Protein AF-A0A4S0Q5K0-F1 (afdb_monomer_lite)

Foldseek 3Di:
DFDKDWDQADDPDDDPPVDPCVRIDIATCCAQQAPRHNPRGCVVVPPPDGDRDDPVRVQVV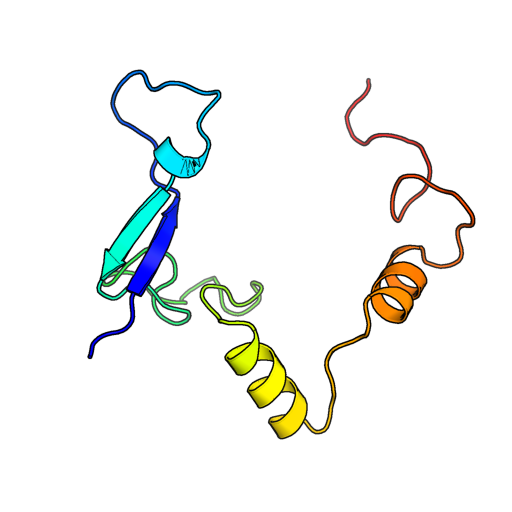QVVVVHGDDDPVRVVVVLCVPPPPAPGSVGPDDPPPD

Sequence (98 aa):
LAPASALFVRPSRSIDRGNHYNWWAYVRGANWRHPRGPASGLKGFENHPVVHIAYEDAEAYASWAGKELPTEAEWEFAARGGLEGAEFAWGDDQIGSA

Radius of gyration: 18.12 Å; chains: 1; bounding box: 32×35×44 Å

Secondary structure (DSSP, 8-state):
---EEEEE---SS---SS-GGGGEEEEET-BTTBBTBTT---TT-TTSPP-S--HHHHHHHHHHTT--PPPHHHHHHHHHTT-SS-SBTTBS--TT--

Structure (mmCIF, N/CA/C/O backbone):
data_AF-A0A4S0Q5K0-F1
#
_entry.id   AF-A0A4S0Q5K0-F1
#
loop_
_atom_site.group_PDB
_atom_site.id
_atom_site.type_symbol
_atom_site.label_atom_id
_atom_site.label_alt_id
_atom_site.label_comp_id
_atom_site.label_asym_id
_atom_site.label_entity_id
_atom_site.label_seq_id
_atom_site.pdbx_PDB_ins_code
_atom_site.Cartn_x
_atom_site.Cartn_y
_atom_site.Cartn_z
_atom_site.occupancy
_atom_site.B_iso_or_equiv
_atom_site.auth_seq_id
_atom_site.auth_comp_id
_atom_site.auth_asym_id
_atom_site.auth_atom_id
_atom_site.pdbx_PDB_model_num
ATOM 1 N N . LEU A 1 1 ? -4.244 -11.396 -22.914 1.00 70.31 1 LEU A N 1
ATOM 2 C CA . LEU A 1 1 ? -3.656 -10.217 -22.227 1.00 70.31 1 LEU A CA 1
ATOM 3 C C . LEU A 1 1 ? -2.470 -10.692 -21.387 1.00 70.31 1 LEU A C 1
ATOM 5 O O . LEU A 1 1 ? -2.472 -11.856 -21.016 1.00 70.31 1 LEU A O 1
ATOM 9 N N . ALA A 1 2 ? -1.454 -9.860 -21.140 1.00 81.38 2 ALA A N 1
ATOM 10 C CA . ALA A 1 2 ? -0.375 -10.194 -20.198 1.00 81.38 2 ALA A CA 1
ATOM 11 C C . ALA A 1 2 ? -0.392 -9.184 -19.046 1.00 81.38 2 ALA A C 1
ATOM 13 O O . ALA A 1 2 ? -0.691 -8.018 -19.316 1.00 81.38 2 ALA A O 1
ATOM 14 N N . PRO A 1 3 ? -0.076 -9.604 -17.810 1.00 89.00 3 PRO A N 1
ATOM 15 C CA . PRO A 1 3 ? -0.079 -8.710 -16.659 1.00 89.00 3 PRO A CA 1
ATOM 16 C C . PRO A 1 3 ? 0.980 -7.617 -16.820 1.00 89.00 3 PRO A C 1
ATOM 18 O O . PRO A 1 3 ? 1.986 -7.826 -17.501 1.00 89.00 3 PRO A O 1
ATOM 21 N N . ALA A 1 4 ? 0.756 -6.457 -16.216 1.00 94.12 4 ALA A N 1
ATOM 22 C CA . ALA A 1 4 ? 1.672 -5.325 -16.248 1.00 94.12 4 ALA A CA 1
ATOM 23 C C . ALA A 1 4 ? 1.409 -4.407 -15.050 1.00 94.12 4 ALA A C 1
ATOM 25 O O . ALA A 1 4 ? 0.271 -4.288 -14.602 1.00 94.12 4 ALA A O 1
ATOM 26 N N . SER A 1 5 ? 2.451 -3.738 -14.561 1.00 96.12 5 SER A N 1
ATOM 27 C CA . SER A 1 5 ? 2.354 -2.786 -13.452 1.00 96.12 5 SER A CA 1
ATOM 28 C C . SER A 1 5 ? 3.385 -1.672 -13.604 1.00 96.12 5 SER A C 1
ATOM 30 O O . SER A 1 5 ? 4.378 -1.817 -14.321 1.00 96.12 5 SER A O 1
ATOM 32 N N . ALA A 1 6 ? 3.167 -0.565 -12.896 1.00 95.12 6 ALA A N 1
ATOM 33 C CA . ALA A 1 6 ? 4.179 0.458 -12.693 1.00 95.12 6 ALA A CA 1
ATOM 34 C C . ALA A 1 6 ? 5.317 -0.076 -11.800 1.00 95.12 6 ALA A C 1
ATOM 36 O O . ALA A 1 6 ? 5.058 -0.681 -10.757 1.00 95.12 6 ALA A O 1
ATOM 37 N N . LEU A 1 7 ? 6.564 0.156 -12.213 1.00 94.56 7 LEU A N 1
ATOM 38 C CA . LEU A 1 7 ? 7.775 -0.089 -11.427 1.00 94.56 7 LEU A CA 1
ATOM 39 C C . LEU A 1 7 ? 8.500 1.223 -11.159 1.00 94.56 7 LEU A C 1
ATOM 41 O O . LEU A 1 7 ? 8.593 2.064 -12.055 1.00 94.56 7 LEU A O 1
ATOM 45 N N . PHE A 1 8 ? 9.053 1.364 -9.955 1.00 91.50 8 PHE A N 1
ATOM 46 C CA . PHE A 1 8 ? 9.929 2.481 -9.636 1.00 91.50 8 PHE A CA 1
ATOM 47 C C . PHE A 1 8 ? 11.246 2.321 -10.401 1.00 91.50 8 PHE A C 1
ATOM 49 O O . PHE A 1 8 ? 11.976 1.344 -10.214 1.00 91.50 8 PHE A O 1
ATOM 56 N N . VAL A 1 9 ? 11.558 3.283 -11.262 1.00 89.19 9 VAL A N 1
ATOM 57 C CA . VAL A 1 9 ? 12.775 3.308 -12.070 1.00 89.19 9 VAL A CA 1
ATOM 58 C C . VAL A 1 9 ? 13.494 4.612 -11.788 1.00 89.19 9 VAL A C 1
ATOM 60 O O . VAL A 1 9 ? 12.964 5.692 -12.039 1.00 89.19 9 VAL A O 1
ATOM 63 N N . ARG A 1 10 ? 14.733 4.519 -11.292 1.00 87.00 10 ARG A N 1
ATOM 64 C CA . ARG A 1 10 ? 15.589 5.696 -11.140 1.00 87.00 10 ARG A CA 1
ATOM 65 C C . ARG A 1 10 ? 15.889 6.272 -12.534 1.00 87.00 10 ARG A C 1
ATOM 67 O O . ARG A 1 10 ? 16.512 5.576 -13.338 1.00 87.00 10 ARG A O 1
ATOM 74 N N . PRO A 1 11 ? 15.520 7.529 -12.816 1.00 83.81 11 PRO A N 1
ATOM 75 C CA . PRO A 1 11 ? 15.860 8.173 -14.077 1.00 83.81 11 PRO A CA 1
ATOM 76 C C . PRO A 1 11 ? 17.375 8.351 -14.206 1.00 83.81 11 PRO A C 1
ATOM 78 O O . PRO A 1 11 ? 18.051 8.728 -13.251 1.00 83.81 11 PRO A O 1
ATOM 81 N N . SER A 1 12 ? 17.914 8.116 -15.402 1.00 83.75 12 SER A N 1
ATOM 82 C CA . SER A 1 12 ? 19.336 8.329 -15.721 1.00 83.75 12 SER A CA 1
ATOM 83 C C . SER A 1 12 ? 19.681 9.788 -16.041 1.00 83.75 12 SER A C 1
ATOM 85 O O . SER A 1 12 ? 20.849 10.129 -16.209 1.00 83.75 12 SER A O 1
ATOM 87 N N . ARG A 1 13 ? 18.667 10.653 -16.133 1.00 85.69 13 ARG A N 1
ATOM 88 C CA . ARG A 1 13 ? 18.782 12.079 -16.449 1.00 85.69 13 ARG A CA 1
ATOM 89 C C . ARG A 1 13 ? 18.073 12.921 -15.396 1.00 85.69 13 ARG A C 1
ATOM 91 O O . ARG A 1 13 ? 17.218 12.413 -14.674 1.00 85.69 13 ARG A O 1
ATOM 98 N N . SER A 1 14 ? 18.371 14.219 -15.376 1.00 87.19 14 SER A N 1
ATOM 99 C CA . SER A 1 14 ? 17.571 15.172 -14.605 1.00 87.19 14 SER A CA 1
ATOM 100 C C . SER A 1 14 ? 16.116 15.142 -15.087 1.00 87.19 14 SER A C 1
ATOM 102 O O . SER A 1 14 ? 15.836 15.141 -16.294 1.00 87.19 14 SER A O 1
ATOM 104 N N . ILE A 1 15 ? 15.201 15.069 -14.129 1.00 87.12 15 ILE A N 1
ATOM 105 C CA . ILE A 1 15 ? 13.757 15.085 -14.335 1.00 87.12 15 ILE A CA 1
ATOM 106 C C . ILE A 1 15 ? 13.144 16.152 -13.434 1.00 87.12 15 ILE A C 1
ATOM 108 O O . ILE A 1 15 ? 13.716 16.507 -12.401 1.00 87.12 15 ILE A O 1
ATOM 112 N N . ASP A 1 16 ? 11.962 16.631 -13.808 1.00 87.69 16 ASP A N 1
ATOM 113 C CA . ASP A 1 16 ? 11.141 17.412 -12.893 1.00 87.69 16 ASP A CA 1
ATOM 114 C C . ASP A 1 16 ? 10.778 16.551 -11.673 1.00 87.69 16 ASP A C 1
ATOM 116 O O . ASP A 1 16 ? 10.148 15.497 -11.807 1.00 87.69 16 ASP A O 1
ATOM 120 N N . ARG A 1 17 ? 11.214 17.007 -10.493 1.00 85.25 17 ARG A N 1
ATOM 121 C CA . ARG A 1 17 ? 10.980 16.346 -9.205 1.00 85.25 17 ARG A CA 1
ATOM 122 C C . ARG A 1 17 ? 9.570 16.598 -8.665 1.00 85.25 17 ARG A C 1
ATOM 124 O O . ARG A 1 17 ? 9.158 15.856 -7.781 1.00 85.25 17 ARG A O 1
ATOM 131 N N . GLY A 1 18 ? 8.855 17.608 -9.171 1.00 88.44 18 GLY A N 1
ATOM 132 C CA . GLY A 1 18 ? 7.468 17.900 -8.796 1.00 88.44 18 GLY A CA 1
ATOM 133 C C . GLY A 1 18 ? 6.468 16.917 -9.404 1.00 88.44 18 GLY A C 1
ATOM 134 O O . GLY A 1 18 ? 5.425 16.644 -8.814 1.00 88.44 18 GLY A O 1
ATOM 135 N N . ASN A 1 19 ? 6.806 16.316 -10.547 1.00 89.19 19 ASN A N 1
ATOM 136 C CA . ASN A 1 19 ? 5.997 15.277 -11.170 1.00 89.19 19 ASN A CA 1
ATOM 137 C C . ASN A 1 19 ? 6.455 13.870 -10.738 1.00 89.19 19 ASN A C 1
ATOM 139 O O . ASN A 1 19 ? 7.424 13.312 -11.263 1.00 89.19 19 ASN A O 1
ATOM 143 N N . HIS A 1 20 ? 5.715 13.266 -9.804 1.00 84.12 20 HIS A N 1
ATOM 144 C CA . HIS A 1 20 ? 6.019 11.943 -9.251 1.00 84.12 20 HIS A CA 1
ATOM 145 C C . HIS A 1 20 ? 5.911 10.799 -10.275 1.00 84.12 20 HIS A C 1
ATOM 147 O O . HIS A 1 20 ? 6.573 9.776 -10.102 1.00 84.12 20 HIS A O 1
ATOM 153 N N . TYR A 1 21 ? 5.165 10.965 -11.375 1.00 86.50 21 TYR A N 1
ATOM 154 C CA . TYR A 1 21 ? 5.067 9.945 -12.427 1.00 86.50 21 TYR A CA 1
ATOM 155 C C . TYR A 1 21 ? 6.392 9.709 -13.157 1.00 86.50 21 TYR A C 1
ATOM 157 O O . TYR A 1 21 ? 6.615 8.620 -13.677 1.00 86.50 21 TYR A O 1
ATOM 165 N N . ASN A 1 22 ? 7.312 10.680 -13.147 1.00 90.50 22 ASN A N 1
ATOM 166 C CA . ASN A 1 22 ? 8.616 10.544 -13.801 1.00 90.50 22 ASN A CA 1
ATOM 167 C C . ASN A 1 22 ? 9.516 9.463 -13.172 1.00 90.50 22 ASN A C 1
ATOM 169 O O . ASN A 1 22 ? 10.534 9.101 -13.760 1.00 90.50 22 ASN A O 1
ATOM 173 N N . TRP A 1 23 ? 9.157 8.957 -11.989 1.00 91.50 23 TRP A N 1
ATOM 174 C CA . TRP A 1 23 ? 9.862 7.877 -11.297 1.00 91.50 23 TRP A CA 1
ATOM 175 C C . TRP A 1 23 ? 9.284 6.490 -11.587 1.00 91.50 23 TRP A C 1
ATOM 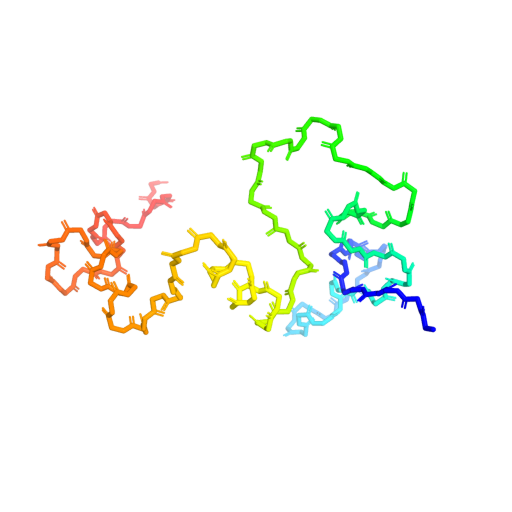177 O O . TRP A 1 23 ? 9.813 5.499 -11.089 1.00 91.50 23 TRP A O 1
ATOM 187 N N . TRP A 1 24 ? 8.205 6.400 -12.369 1.00 93.69 24 TRP A N 1
ATOM 188 C CA . TRP A 1 24 ? 7.471 5.162 -12.602 1.00 93.69 24 TRP A CA 1
ATOM 189 C C . TRP A 1 24 ? 7.414 4.816 -14.088 1.00 93.69 24 TRP A C 1
ATOM 191 O O . TRP A 1 24 ? 7.088 5.648 -14.930 1.00 93.69 24 TRP A O 1
ATOM 201 N N . ALA A 1 25 ? 7.695 3.558 -14.416 1.00 93.12 25 ALA A N 1
ATOM 202 C CA . ALA A 1 25 ? 7.554 3.025 -15.766 1.00 93.12 25 ALA A CA 1
ATOM 203 C C . ALA A 1 25 ? 6.506 1.914 -15.780 1.00 93.12 25 ALA A C 1
ATOM 205 O O . ALA A 1 25 ? 6.553 1.011 -14.945 1.00 93.12 25 ALA A O 1
ATOM 206 N N . TYR A 1 26 ? 5.583 1.949 -16.741 1.00 94.25 26 TYR A N 1
ATOM 207 C CA . TYR A 1 26 ? 4.641 0.853 -16.947 1.00 94.25 26 TYR A CA 1
ATOM 208 C C . TYR A 1 26 ? 5.344 -0.309 -17.654 1.00 94.25 26 TYR A C 1
ATOM 210 O O . TYR A 1 26 ? 5.765 -0.184 -18.805 1.00 94.25 26 TYR A O 1
ATOM 218 N N . VAL A 1 27 ? 5.496 -1.439 -16.962 1.00 95.75 27 VAL A N 1
ATOM 219 C CA . VAL A 1 27 ? 6.289 -2.577 -17.436 1.00 95.75 27 VAL A CA 1
ATOM 220 C C . VAL A 1 27 ? 5.404 -3.802 -17.622 1.00 95.75 27 VAL A C 1
ATOM 222 O O . VAL A 1 27 ? 4.856 -4.367 -16.673 1.00 95.75 27 VAL A O 1
ATOM 225 N N . ARG A 1 28 ? 5.305 -4.259 -18.873 1.00 96.38 28 ARG A N 1
ATOM 226 C CA . ARG A 1 28 ? 4.659 -5.529 -19.218 1.00 96.38 28 ARG A CA 1
ATOM 227 C C . ARG A 1 28 ? 5.400 -6.689 -18.562 1.00 96.38 28 ARG A C 1
ATOM 229 O O . ARG A 1 28 ? 6.613 -6.778 -18.677 1.00 96.38 28 ARG A O 1
ATOM 236 N N . GLY A 1 29 ? 4.657 -7.586 -17.926 1.00 95.62 29 GLY A N 1
ATOM 237 C CA . GLY A 1 29 ? 5.141 -8.759 -17.199 1.00 95.62 29 GLY A CA 1
ATOM 238 C C . GLY A 1 29 ? 5.537 -8.485 -15.745 1.00 95.62 29 GLY A C 1
ATOM 239 O O . GLY A 1 29 ? 5.831 -9.439 -15.032 1.00 95.62 29 GLY A O 1
ATOM 240 N N . ALA A 1 30 ? 5.502 -7.230 -15.280 1.00 96.38 30 ALA A N 1
ATOM 241 C CA . ALA A 1 30 ? 5.570 -6.931 -13.852 1.00 96.38 30 ALA A CA 1
ATOM 242 C C . ALA A 1 30 ? 4.243 -7.311 -13.172 1.00 96.38 30 ALA A C 1
ATOM 244 O O . ALA A 1 30 ? 3.171 -6.955 -13.661 1.00 96.38 30 ALA A O 1
ATOM 245 N N . ASN A 1 31 ? 4.324 -8.071 -12.081 1.00 96.62 31 ASN A N 1
ATOM 246 C CA . ASN A 1 31 ? 3.192 -8.530 -11.267 1.00 96.62 31 ASN A CA 1
ATOM 247 C C . ASN A 1 31 ? 3.701 -9.044 -9.912 1.00 96.62 31 ASN A C 1
ATOM 249 O O . ASN A 1 31 ? 4.906 -9.035 -9.667 1.00 96.62 31 ASN A O 1
ATOM 253 N N . TRP A 1 32 ? 2.805 -9.539 -9.059 1.00 96.62 32 TRP A N 1
ATOM 254 C CA . TRP A 1 32 ? 3.151 -10.006 -7.716 1.00 96.62 32 TRP A CA 1
ATOM 255 C C . TRP A 1 32 ? 4.225 -11.108 -7.673 1.00 96.62 32 TRP A C 1
ATOM 257 O O . TRP A 1 32 ? 5.000 -11.146 -6.727 1.00 96.62 32 TRP A O 1
ATOM 267 N N . ARG A 1 33 ? 4.339 -11.978 -8.693 1.00 96.62 33 ARG A N 1
ATOM 268 C CA . ARG A 1 33 ? 5.408 -13.002 -8.787 1.00 96.62 33 ARG A CA 1
ATOM 269 C C . ARG A 1 33 ? 6.727 -12.447 -9.320 1.00 96.62 33 ARG A C 1
ATOM 271 O O . ARG A 1 33 ? 7.779 -13.046 -9.109 1.00 96.62 33 ARG A O 1
ATOM 278 N N . HIS A 1 34 ? 6.659 -11.317 -10.013 1.00 96.44 34 HIS A N 1
ATOM 279 C CA . HIS A 1 34 ? 7.764 -10.665 -10.704 1.00 96.44 34 HIS A CA 1
ATOM 280 C C . HIS A 1 34 ? 7.827 -9.168 -10.322 1.00 96.44 34 HIS A C 1
ATOM 282 O O . HIS A 1 34 ? 7.700 -8.303 -11.200 1.00 96.44 34 HIS A O 1
ATOM 288 N N . PRO A 1 35 ? 8.013 -8.830 -9.025 1.00 95.38 35 PRO A N 1
ATOM 289 C CA . PRO A 1 35 ? 7.778 -7.479 -8.504 1.00 95.38 35 PRO A CA 1
ATOM 290 C C . PRO A 1 35 ? 8.834 -6.440 -8.899 1.00 95.38 35 PRO A C 1
ATOM 292 O O . PRO A 1 35 ? 8.705 -5.253 -8.625 1.00 95.38 35 PRO A O 1
ATOM 295 N N . ARG A 1 36 ? 9.914 -6.871 -9.553 1.00 94.88 36 ARG A N 1
ATOM 296 C CA . ARG A 1 36 ? 10.940 -5.982 -10.119 1.00 94.88 36 ARG A CA 1
ATOM 297 C C . ARG A 1 36 ? 11.031 -6.112 -11.641 1.00 94.88 36 ARG A C 1
ATOM 299 O O . ARG A 1 36 ? 12.049 -5.772 -12.234 1.00 94.88 36 ARG A O 1
ATOM 306 N N . GLY A 1 37 ? 9.971 -6.619 -12.271 1.00 94.75 37 GLY A N 1
ATOM 307 C CA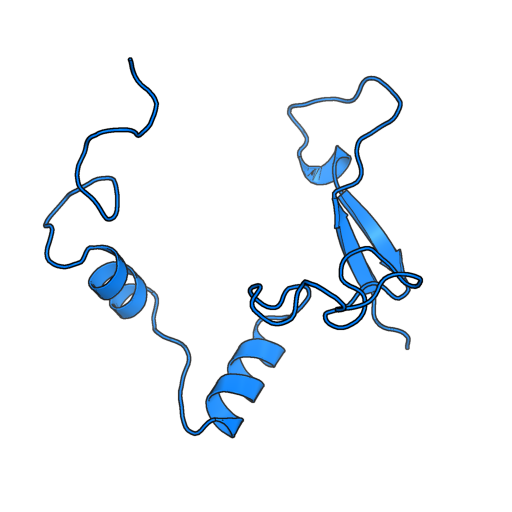 . GLY A 1 37 ? 9.868 -6.815 -13.716 1.00 94.75 37 GLY A CA 1
ATOM 308 C C . GLY A 1 37 ? 10.008 -8.277 -14.151 1.00 94.75 37 GLY A C 1
ATOM 309 O O . GLY A 1 37 ? 10.294 -9.139 -13.322 1.00 94.75 37 GLY A O 1
ATOM 310 N N . PRO A 1 38 ? 9.837 -8.576 -15.450 1.00 94.88 38 PRO A N 1
ATOM 311 C CA . PRO A 1 38 ? 9.570 -9.932 -15.958 1.00 94.88 38 PRO A CA 1
ATOM 312 C C . PRO A 1 38 ? 10.639 -10.981 -15.650 1.00 94.88 38 PRO A C 1
ATOM 314 O O . PRO A 1 38 ? 10.332 -12.161 -15.541 1.00 94.88 38 PRO A O 1
ATOM 317 N N . ALA A 1 39 ? 11.897 -10.554 -15.522 1.00 95.19 39 ALA A N 1
ATOM 318 C CA . ALA A 1 39 ? 13.024 -11.433 -15.213 1.00 95.19 39 ALA A CA 1
ATOM 319 C C . ALA A 1 39 ? 13.271 -11.600 -13.701 1.00 95.19 39 ALA A C 1
ATOM 321 O O . ALA A 1 39 ? 14.174 -12.331 -13.301 1.00 95.19 39 ALA A O 1
ATOM 322 N N . SER A 1 40 ? 12.517 -10.895 -12.854 1.00 95.38 40 SER A N 1
ATOM 323 C CA . SER A 1 40 ? 12.638 -10.995 -11.397 1.00 95.38 40 SER A CA 1
ATOM 324 C C . SER A 1 40 ? 11.864 -12.194 -10.842 1.00 95.38 40 SER A C 1
ATOM 326 O O . SER A 1 40 ? 11.165 -12.885 -11.573 1.00 95.38 40 SER A O 1
ATOM 328 N N . GLY A 1 41 ? 11.987 -12.447 -9.543 1.00 96.06 41 GLY A N 1
ATOM 329 C CA . GLY A 1 41 ? 11.229 -13.473 -8.834 1.00 96.06 41 GLY A CA 1
ATOM 330 C C . GLY A 1 41 ? 11.158 -13.162 -7.342 1.00 96.06 41 GLY A C 1
ATOM 331 O O . GLY A 1 41 ? 11.662 -12.128 -6.898 1.00 96.06 41 GLY A O 1
ATOM 332 N N . LEU A 1 42 ? 10.567 -14.078 -6.576 1.00 96.81 42 LEU A N 1
ATOM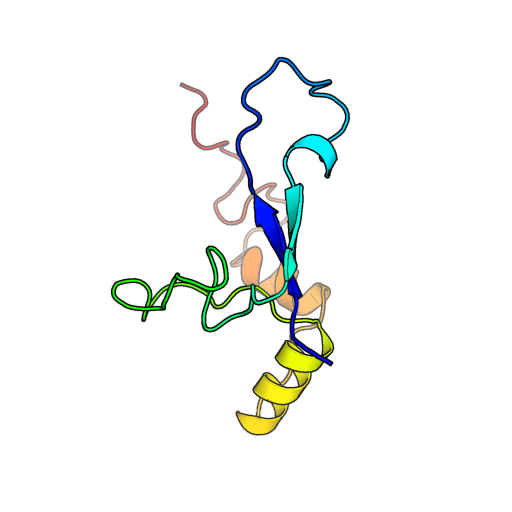 333 C CA . LEU A 1 42 ? 10.294 -13.901 -5.145 1.00 96.81 42 LEU A CA 1
ATOM 334 C C . LEU A 1 42 ? 11.377 -14.433 -4.202 1.00 96.81 42 LEU A C 1
ATOM 336 O O . LEU A 1 42 ? 11.235 -14.290 -2.994 1.00 96.81 42 LEU A O 1
ATOM 340 N N . LYS A 1 43 ? 12.453 -15.039 -4.720 1.00 97.12 43 LYS A N 1
ATOM 341 C CA . LYS A 1 43 ? 13.513 -15.600 -3.871 1.00 97.12 43 LYS A CA 1
ATOM 342 C C . LYS A 1 43 ? 14.115 -14.508 -2.978 1.00 97.12 43 LYS A C 1
ATOM 344 O O . LYS A 1 43 ? 14.660 -13.535 -3.502 1.00 97.12 43 LYS A O 1
ATOM 349 N N . GLY A 1 44 ? 14.045 -14.700 -1.662 1.00 96.25 44 GLY A N 1
ATOM 350 C CA . GLY A 1 44 ? 14.483 -13.735 -0.649 1.00 96.25 44 GLY A CA 1
ATOM 351 C C . GLY A 1 44 ? 13.449 -12.661 -0.285 1.00 96.25 44 GLY A C 1
ATOM 352 O O . GLY A 1 44 ? 13.782 -11.753 0.469 1.00 96.25 44 GLY A O 1
ATOM 353 N N . PHE A 1 45 ? 12.226 -12.736 -0.819 1.00 94.62 45 PHE A N 1
ATOM 354 C CA . PHE A 1 45 ? 11.109 -11.819 -0.553 1.00 94.62 45 PHE A CA 1
ATOM 355 C C . PHE A 1 45 ? 9.868 -12.547 -0.013 1.00 94.62 45 PHE A C 1
ATOM 357 O O . PHE A 1 45 ? 8.770 -12.003 -0.032 1.00 94.62 45 PHE A O 1
ATOM 364 N N . GLU A 1 46 ? 10.021 -13.777 0.473 1.00 96.12 46 GLU A N 1
ATOM 365 C CA . GLU A 1 46 ? 8.915 -14.654 0.873 1.00 96.12 46 GLU A CA 1
ATOM 366 C C . GLU A 1 46 ? 8.076 -14.065 2.020 1.00 96.12 46 GLU A C 1
ATOM 368 O O . GLU A 1 46 ? 6.874 -14.300 2.082 1.00 96.12 46 GLU A O 1
ATOM 373 N N . ASN A 1 47 ? 8.706 -13.265 2.887 1.00 97.50 47 ASN A N 1
ATOM 374 C CA . ASN A 1 47 ? 8.067 -12.605 4.031 1.00 97.50 47 ASN A CA 1
ATOM 375 C C . ASN A 1 47 ? 7.817 -11.102 3.808 1.00 97.50 47 ASN A C 1
ATOM 377 O O . ASN A 1 47 ? 7.481 -10.387 4.750 1.00 97.50 47 ASN A O 1
ATOM 381 N N . HIS A 1 48 ? 8.027 -10.596 2.591 1.00 97.62 48 HIS A N 1
ATOM 382 C CA . HIS A 1 48 ? 7.702 -9.210 2.264 1.00 97.62 48 HIS A CA 1
ATOM 383 C C . HIS A 1 48 ? 6.202 -9.071 1.964 1.00 97.62 48 HIS A C 1
ATOM 385 O O . HIS A 1 48 ? 5.582 -10.028 1.493 1.00 97.62 48 HIS A O 1
ATOM 391 N N . PRO A 1 49 ? 5.604 -7.884 2.182 1.00 97.88 49 PRO A N 1
ATOM 392 C CA . PRO A 1 49 ? 4.238 -7.633 1.745 1.00 97.88 49 PRO A CA 1
ATOM 393 C C . PRO A 1 49 ? 4.133 -7.812 0.227 1.00 97.88 49 PRO A C 1
ATOM 395 O O . PRO A 1 49 ? 4.980 -7.330 -0.532 1.00 97.88 49 PRO A O 1
ATOM 398 N N . VAL A 1 50 ? 3.087 -8.509 -0.214 1.00 97.56 50 VAL A N 1
ATOM 399 C CA . VAL A 1 50 ? 2.793 -8.664 -1.639 1.00 97.56 50 VAL A CA 1
ATOM 400 C C . VAL A 1 50 ? 2.467 -7.300 -2.260 1.00 97.56 50 VAL A C 1
ATOM 402 O O . VAL A 1 50 ? 1.815 -6.459 -1.646 1.00 97.56 50 VAL A O 1
ATOM 405 N N . VAL A 1 51 ? 2.941 -7.078 -3.484 1.00 97.00 51 VAL A N 1
ATOM 406 C CA . VAL A 1 51 ? 2.757 -5.841 -4.262 1.00 97.00 51 VAL A CA 1
ATOM 407 C C . VAL A 1 51 ? 2.209 -6.169 -5.653 1.00 97.00 51 VAL A C 1
ATOM 409 O O . VAL A 1 51 ? 2.167 -7.335 -6.043 1.00 97.00 51 VAL A O 1
ATOM 412 N N . HIS A 1 52 ? 1.830 -5.146 -6.427 1.00 96.81 52 HIS A N 1
ATOM 413 C CA . HIS A 1 52 ? 1.213 -5.295 -7.759 1.00 96.81 52 HIS A CA 1
ATOM 414 C C . HIS A 1 52 ? -0.092 -6.095 -7.742 1.00 96.81 52 HIS A C 1
ATOM 416 O O . HIS A 1 52 ? -0.323 -6.934 -8.616 1.00 96.81 52 HIS A O 1
ATOM 422 N N . ILE A 1 53 ? -0.913 -5.826 -6.733 1.00 97.38 53 ILE A N 1
ATOM 423 C CA . ILE A 1 53 ? -2.284 -6.310 -6.627 1.00 97.38 53 ILE A CA 1
ATOM 424 C C . ILE A 1 53 ? -3.229 -5.124 -6.819 1.00 97.38 53 ILE A C 1
ATOM 426 O O . ILE A 1 53 ? -2.915 -4.007 -6.399 1.00 97.38 53 ILE A O 1
ATOM 430 N N . ALA A 1 54 ? -4.351 -5.356 -7.487 1.00 96.44 54 ALA A N 1
ATOM 431 C CA . ALA A 1 54 ? -5.461 -4.417 -7.513 1.00 96.44 54 ALA A CA 1
ATOM 432 C C . ALA A 1 54 ? -6.291 -4.532 -6.221 1.00 96.44 54 ALA A C 1
ATOM 434 O O . ALA A 1 54 ? -6.074 -5.432 -5.405 1.00 96.44 54 ALA A O 1
ATOM 435 N N . TYR A 1 55 ? -7.249 -3.626 -6.030 1.00 97.38 55 TYR A N 1
ATOM 436 C CA . TYR A 1 55 ? -8.162 -3.693 -4.886 1.00 97.38 55 TYR A CA 1
ATOM 437 C C . TYR A 1 55 ? -8.964 -5.004 -4.901 1.00 97.38 55 TYR A C 1
ATOM 439 O O . TYR A 1 55 ? -9.049 -5.703 -3.895 1.00 97.38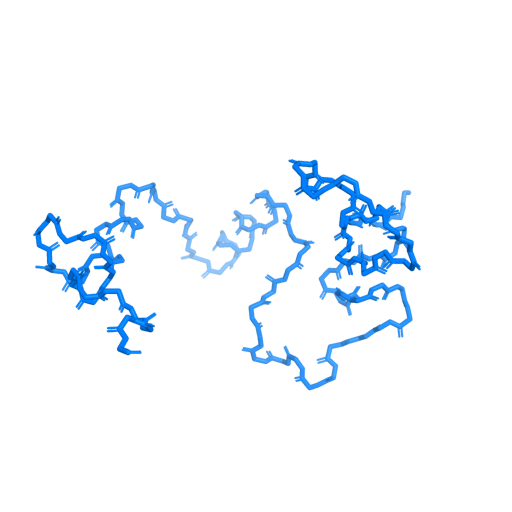 55 TYR A O 1
ATOM 447 N N . GLU A 1 56 ? -9.444 -5.393 -6.080 1.00 98.06 56 GLU A N 1
ATOM 448 C CA . GLU A 1 56 ? -10.238 -6.599 -6.306 1.00 98.06 56 GLU A CA 1
ATOM 449 C C . GLU A 1 56 ? -9.442 -7.878 -6.006 1.00 98.06 56 GLU A C 1
ATOM 451 O O . GLU A 1 56 ? -10.001 -8.859 -5.519 1.00 98.06 56 GLU A O 1
ATOM 456 N N . ASP A 1 57 ? -8.125 -7.867 -6.242 1.00 98.12 57 ASP A N 1
ATOM 457 C CA . ASP A 1 57 ? -7.241 -8.981 -5.880 1.00 98.12 57 ASP A CA 1
ATOM 458 C C . ASP A 1 57 ? -7.144 -9.132 -4.351 1.00 98.12 57 ASP A C 1
ATOM 460 O O . ASP A 1 57 ? -7.148 -10.251 -3.829 1.00 98.12 57 ASP A O 1
ATOM 464 N N . ALA A 1 58 ? -7.058 -8.009 -3.625 1.00 98.38 58 ALA A N 1
ATOM 465 C CA . ALA A 1 58 ? -7.000 -7.997 -2.166 1.00 98.38 58 ALA A CA 1
ATOM 466 C C . ALA A 1 58 ? -8.320 -8.484 -1.549 1.00 98.38 58 ALA A C 1
ATOM 468 O O . ALA A 1 58 ? -8.309 -9.296 -0.622 1.00 98.38 58 ALA A O 1
ATOM 469 N N . GLU A 1 59 ? -9.449 -8.032 -2.095 1.00 98.56 59 GLU A N 1
ATOM 470 C CA . GLU A 1 59 ? -10.790 -8.427 -1.663 1.00 98.56 59 GLU A CA 1
ATOM 471 C C . GLU A 1 59 ? -11.051 -9.920 -1.930 1.00 98.56 59 GLU A C 1
ATOM 473 O O . GLU A 1 59 ? -11.468 -10.658 -1.032 1.00 98.56 59 GLU A O 1
ATOM 478 N N . ALA A 1 60 ? -10.701 -10.407 -3.127 1.00 98.62 60 ALA A N 1
ATOM 479 C CA . ALA A 1 60 ? -10.802 -11.823 -3.476 1.00 98.62 60 ALA A CA 1
ATOM 480 C C . ALA A 1 60 ? -9.941 -12.707 -2.558 1.00 98.62 60 ALA A C 1
ATOM 482 O O . ALA A 1 60 ? -10.386 -13.775 -2.127 1.00 98.62 60 ALA A O 1
ATOM 483 N N . TYR A 1 61 ? -8.723 -12.266 -2.224 1.00 98.62 61 TYR A N 1
ATOM 484 C CA . TYR A 1 61 ? -7.859 -12.974 -1.280 1.00 98.62 61 TYR A CA 1
ATOM 485 C C . TYR A 1 61 ? -8.442 -12.997 0.137 1.00 98.62 61 TYR A C 1
ATOM 487 O O . TYR A 1 61 ? -8.445 -14.053 0.773 1.00 98.62 61 TYR A O 1
ATOM 495 N N . ALA A 1 62 ? -8.947 -11.862 0.633 1.00 98.56 62 ALA A N 1
ATOM 496 C CA . ALA A 1 62 ? -9.568 -11.785 1.952 1.00 98.56 62 ALA A CA 1
ATOM 497 C C . ALA A 1 62 ? -10.754 -12.754 2.052 1.00 98.56 62 ALA A C 1
ATOM 499 O O . ALA A 1 62 ? -10.791 -13.574 2.971 1.00 98.56 62 ALA A O 1
ATOM 500 N N . SER A 1 63 ? -11.640 -12.748 1.051 1.00 98.62 63 SER A N 1
ATOM 501 C CA . SER A 1 63 ? -12.786 -13.658 0.980 1.00 98.62 63 SER A CA 1
ATOM 502 C C . SER A 1 63 ? -12.359 -15.131 0.964 1.00 98.62 63 SER A C 1
ATOM 504 O O . SER A 1 63 ? -12.851 -15.927 1.766 1.00 98.62 63 SER A O 1
ATOM 506 N N . TRP A 1 64 ? -11.382 -15.498 0.123 1.00 98.62 64 TRP A N 1
ATOM 507 C CA . TRP A 1 64 ? -10.821 -16.856 0.092 1.00 98.62 64 TRP A CA 1
ATOM 508 C C . TRP A 1 64 ? -10.238 -17.286 1.448 1.00 98.62 64 TRP A C 1
ATOM 510 O O . TRP A 1 64 ? -10.381 -18.442 1.846 1.00 98.62 64 TRP A O 1
ATOM 520 N N . ALA A 1 65 ? -9.620 -16.356 2.179 1.00 98.62 65 ALA A N 1
ATOM 521 C CA . ALA A 1 65 ? -9.065 -16.594 3.507 1.00 98.62 65 ALA A CA 1
ATOM 522 C C . ALA A 1 65 ? -10.120 -16.613 4.635 1.00 98.62 65 ALA A C 1
ATOM 524 O O . ALA A 1 65 ? -9.743 -16.764 5.800 1.00 98.62 65 ALA A O 1
ATOM 525 N N . GLY A 1 66 ? -11.412 -16.448 4.323 1.00 98.56 66 GLY A N 1
ATOM 526 C CA . GLY A 1 66 ? -12.488 -16.352 5.315 1.00 98.56 66 GLY A CA 1
ATOM 527 C C . GLY A 1 66 ? -12.447 -15.055 6.128 1.00 98.56 66 GLY A C 1
ATOM 528 O O . GLY A 1 66 ? -12.752 -15.065 7.318 1.00 98.56 66 GLY A O 1
ATOM 529 N N . LYS A 1 67 ? -11.998 -13.963 5.504 1.00 98.56 67 LYS A N 1
ATOM 530 C CA . LYS A 1 67 ? -11.828 -12.625 6.086 1.00 98.56 67 LYS A CA 1
ATOM 531 C C . LYS A 1 67 ? -12.487 -11.565 5.198 1.00 98.56 67 LYS A C 1
ATOM 533 O O . LYS A 1 67 ? -13.044 -11.872 4.148 1.00 98.56 67 LYS A O 1
ATOM 538 N N . GLU A 1 68 ? -12.350 -10.311 5.605 1.00 98.44 68 GLU A N 1
ATOM 539 C CA . GLU A 1 68 ? -12.744 -9.124 4.849 1.00 98.44 68 GLU A CA 1
ATOM 540 C C . GLU A 1 68 ? -11.655 -8.046 4.931 1.00 98.44 68 GLU A C 1
ATOM 542 O O . GLU A 1 68 ? -10.755 -8.118 5.777 1.00 98.44 68 GLU A O 1
ATOM 547 N N . LEU A 1 69 ? -11.695 -7.079 4.011 1.00 98.50 69 LEU A N 1
ATOM 548 C CA . LEU A 1 69 ? -10.854 -5.889 4.115 1.00 98.50 69 LEU A CA 1
ATOM 549 C C . LEU A 1 69 ? -11.416 -4.973 5.208 1.00 98.50 69 LEU A C 1
ATOM 551 O O . LEU A 1 69 ? -12.636 -4.829 5.289 1.00 98.50 69 LEU A O 1
ATOM 555 N N . PRO A 1 70 ? -10.557 -4.330 6.017 1.00 98.31 70 PRO A N 1
ATOM 556 C CA . PRO A 1 70 ? -11.031 -3.369 6.997 1.00 98.31 70 PRO A CA 1
ATOM 557 C C . PRO A 1 70 ? -11.644 -2.161 6.290 1.00 98.31 70 PRO A C 1
ATOM 559 O O . PRO A 1 70 ? -11.162 -1.714 5.244 1.00 98.31 70 PRO A O 1
ATOM 562 N N . THR A 1 71 ? -12.669 -1.590 6.906 1.00 98.31 71 THR A N 1
ATOM 563 C CA . THR A 1 71 ? -13.099 -0.229 6.591 1.00 98.31 71 THR A CA 1
ATOM 564 C C . THR A 1 71 ? -11.996 0.772 6.945 1.00 98.31 71 THR A C 1
ATOM 566 O O . THR A 1 71 ? -11.108 0.492 7.752 1.00 98.31 71 THR A O 1
ATOM 569 N N . GLU A 1 72 ? -12.061 1.975 6.373 1.00 98.25 72 GLU A N 1
ATOM 570 C CA . GLU A 1 72 ? -11.134 3.063 6.716 1.00 98.25 72 GLU A CA 1
ATOM 571 C C . GLU A 1 72 ? -11.129 3.351 8.228 1.00 98.25 72 GLU A C 1
ATOM 573 O O . GLU A 1 72 ? -10.064 3.461 8.832 1.00 98.25 72 GLU A O 1
ATOM 578 N N . ALA A 1 73 ? -12.310 3.372 8.859 1.00 97.56 73 ALA A N 1
ATOM 579 C CA . ALA A 1 73 ? -12.453 3.626 10.292 1.00 97.56 73 ALA A CA 1
ATOM 580 C C . ALA A 1 73 ? -11.828 2.521 11.162 1.00 97.56 73 ALA A C 1
ATOM 582 O O . ALA A 1 73 ? -11.156 2.820 12.148 1.00 97.56 73 ALA A O 1
ATOM 583 N N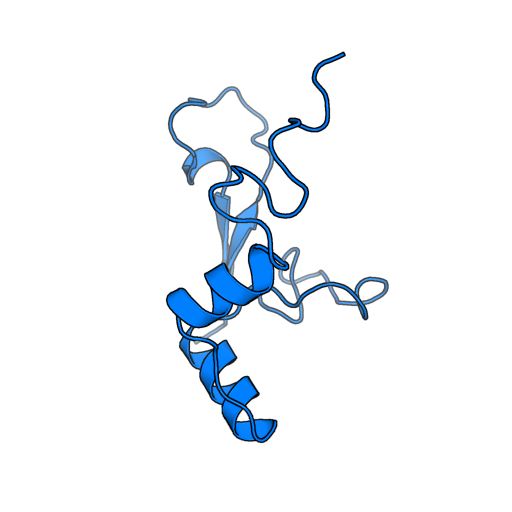 . GLU A 1 74 ? -12.015 1.247 10.806 1.00 98.19 74 GLU A N 1
ATOM 584 C CA . GLU A 1 74 ? -11.373 0.126 11.509 1.00 98.19 74 GLU A CA 1
ATOM 585 C C . GLU A 1 74 ? -9.856 0.145 11.329 1.00 98.19 74 GLU A C 1
ATOM 587 O O . GLU A 1 74 ? -9.119 -0.116 12.282 1.00 98.19 74 GLU A O 1
ATOM 592 N N . TRP A 1 75 ? -9.389 0.475 10.120 1.00 97.94 75 TRP A N 1
ATOM 593 C CA . TRP A 1 75 ? -7.966 0.580 9.823 1.00 97.94 75 TRP A CA 1
ATOM 594 C C . TRP A 1 75 ? -7.312 1.691 10.647 1.00 97.94 75 TRP A C 1
ATOM 596 O O . TRP A 1 75 ? -6.292 1.446 11.291 1.00 97.94 75 TRP A O 1
ATOM 606 N N . GLU A 1 76 ? -7.919 2.881 10.694 1.00 97.12 76 GLU A N 1
ATOM 607 C CA . GLU A 1 76 ? -7.429 3.998 11.504 1.00 97.12 76 GLU A CA 1
ATOM 608 C C . GLU A 1 76 ? -7.448 3.656 12.998 1.00 97.12 76 GLU A C 1
ATOM 610 O O . GLU A 1 76 ? -6.447 3.848 13.686 1.00 97.12 76 GLU A O 1
ATOM 615 N N . PHE A 1 77 ? -8.552 3.098 13.503 1.00 96.31 77 PHE A N 1
ATOM 616 C CA . PHE A 1 77 ? -8.668 2.710 14.908 1.00 96.31 77 PHE A CA 1
ATOM 617 C C . PHE A 1 77 ? -7.579 1.708 15.319 1.00 96.31 77 PHE A C 1
ATOM 619 O O . PHE A 1 77 ? -6.921 1.889 16.346 1.00 96.31 77 PHE A O 1
ATOM 626 N N . ALA A 1 78 ? -7.342 0.680 14.498 1.00 97.12 78 ALA A N 1
ATOM 627 C CA . ALA A 1 78 ? -6.284 -0.295 14.739 1.00 97.12 78 ALA A CA 1
ATOM 628 C C . ALA A 1 78 ? -4.884 0.336 14.650 1.00 97.12 78 ALA A C 1
ATOM 630 O O . ALA A 1 78 ? -4.039 0.060 15.503 1.00 97.12 78 ALA A O 1
ATOM 631 N N . ALA A 1 79 ? -4.640 1.201 13.658 1.00 95.94 79 ALA A N 1
ATOM 632 C CA . ALA A 1 79 ? -3.358 1.881 13.471 1.00 95.94 79 ALA A CA 1
ATOM 633 C C . ALA A 1 79 ? -3.024 2.843 14.621 1.00 95.94 79 ALA A C 1
ATOM 635 O O . ALA A 1 79 ? -1.859 2.960 14.995 1.00 95.94 79 ALA A O 1
ATOM 636 N N . ARG A 1 80 ? -4.032 3.497 15.213 1.00 95.56 80 ARG A N 1
ATOM 637 C CA . ARG A 1 80 ? -3.862 4.392 16.368 1.00 95.56 80 ARG A CA 1
ATOM 638 C C . ARG A 1 80 ? -3.429 3.673 17.642 1.00 95.56 80 ARG A C 1
ATOM 640 O O . ARG A 1 80 ? -2.891 4.316 18.536 1.00 95.56 80 ARG A O 1
ATOM 647 N N . GLY A 1 81 ? -3.686 2.370 17.770 1.00 94.94 81 GLY A N 1
ATOM 648 C CA . GLY A 1 81 ? -3.195 1.577 18.902 1.00 94.94 81 GLY A CA 1
ATOM 649 C C . GLY A 1 81 ? -3.642 2.078 20.285 1.00 94.94 81 GLY A C 1
ATOM 650 O O . GLY A 1 81 ? -2.938 1.857 21.266 1.00 94.94 81 GLY A O 1
ATOM 651 N N . GLY A 1 82 ? -4.789 2.762 20.371 1.00 93.88 82 GLY A N 1
ATOM 652 C CA . GLY A 1 82 ? -5.305 3.360 21.610 1.00 93.88 82 GLY A CA 1
ATOM 653 C C . GLY A 1 82 ? -4.842 4.795 21.893 1.00 93.88 82 GLY A C 1
ATOM 654 O O . GLY A 1 82 ? -5.203 5.342 22.931 1.00 93.88 82 GLY A O 1
ATOM 655 N N . LEU A 1 83 ? -4.075 5.416 20.992 1.00 93.88 83 LEU A N 1
ATOM 656 C CA . LEU A 1 83 ? -3.700 6.827 21.082 1.00 93.88 83 LEU A CA 1
ATOM 657 C C . LEU A 1 83 ? -4.787 7.715 20.465 1.00 93.88 83 LEU A C 1
ATOM 659 O O . LEU A 1 83 ? -5.132 7.586 19.288 1.00 93.88 83 LEU A O 1
ATOM 663 N N . GLU A 1 84 ? -5.312 8.649 21.252 1.00 91.81 84 GLU A N 1
ATOM 664 C CA . GLU A 1 84 ? -6.281 9.637 20.780 1.00 91.81 84 GLU A CA 1
ATOM 665 C C . GLU A 1 84 ? -5.564 10.864 20.211 1.00 91.81 84 GLU A C 1
ATOM 667 O O . GLU A 1 84 ? -4.715 11.458 20.870 1.00 91.81 84 GLU A O 1
ATOM 672 N N . GLY A 1 85 ? -5.906 11.254 18.981 1.00 90.44 85 GLY A N 1
ATOM 673 C CA . GLY A 1 85 ? -5.430 12.500 18.370 1.00 90.44 85 GLY A CA 1
ATOM 674 C C . GLY A 1 85 ? -3.956 12.536 17.952 1.00 90.44 85 GLY A C 1
ATOM 675 O O . GLY A 1 85 ? -3.550 13.536 17.369 1.00 90.44 85 GLY A O 1
ATOM 676 N N . ALA A 1 86 ? -3.187 11.470 18.192 1.00 93.56 86 ALA A N 1
ATOM 677 C CA . ALA A 1 86 ? -1.781 11.400 17.799 1.00 93.56 86 ALA A CA 1
ATOM 678 C C . ALA A 1 86 ? -1.598 11.462 16.273 1.00 93.56 86 ALA A C 1
ATOM 680 O O . ALA A 1 86 ? -2.407 10.899 15.519 1.00 93.56 86 ALA A O 1
ATOM 681 N N . GLU A 1 87 ? -0.520 12.117 15.832 1.00 93.81 87 GLU A N 1
ATOM 682 C CA . GLU A 1 87 ? -0.165 12.229 14.409 1.00 93.81 87 GLU A CA 1
ATOM 683 C C . GLU A 1 87 ? 0.305 10.887 13.824 1.00 93.81 87 GLU A C 1
ATOM 685 O O . GLU A 1 87 ? -0.063 10.530 12.701 1.00 93.81 87 GLU A O 1
ATOM 690 N N . PHE A 1 88 ? 1.072 10.109 14.594 1.00 94.50 88 PHE A N 1
ATOM 691 C CA . PHE A 1 88 ? 1.585 8.806 14.177 1.00 94.50 88 PHE A CA 1
ATOM 692 C C . PHE A 1 88 ? 1.057 7.672 15.059 1.00 94.50 88 PHE A C 1
ATOM 694 O O . PHE A 1 88 ? 0.611 7.867 16.189 1.00 94.50 88 PHE A O 1
ATOM 701 N N . ALA A 1 89 ? 1.198 6.438 14.566 1.00 94.38 89 ALA A N 1
ATOM 702 C CA . ALA A 1 89 ? 0.825 5.216 15.287 1.00 94.38 89 ALA A CA 1
ATOM 703 C C . ALA A 1 89 ? 1.588 5.007 16.617 1.00 94.38 89 ALA A C 1
ATOM 705 O O . ALA A 1 89 ? 1.259 4.109 17.387 1.00 94.38 89 ALA A O 1
ATOM 706 N N . TRP A 1 90 ? 2.625 5.807 16.881 1.00 93.25 90 TRP A N 1
ATOM 707 C CA . TRP A 1 90 ? 3.478 5.743 18.072 1.00 93.25 90 TRP A CA 1
ATOM 708 C C . TRP A 1 90 ? 3.512 7.053 18.878 1.00 93.25 90 TRP A C 1
ATOM 710 O O . TRP A 1 90 ? 4.322 7.167 19.795 1.00 93.25 90 TRP A O 1
ATOM 720 N N . GLY A 1 91 ? 2.660 8.033 18.561 1.00 93.31 91 GLY A N 1
ATOM 721 C CA . GLY A 1 91 ? 2.632 9.347 19.214 1.00 93.31 91 GLY A CA 1
ATOM 722 C C . GLY A 1 91 ? 2.974 10.488 18.257 1.00 93.31 91 GLY A C 1
ATOM 723 O O . GLY A 1 91 ? 2.867 10.330 17.044 1.00 93.31 91 GLY A O 1
ATOM 724 N N . ASP A 1 92 ? 3.386 11.627 18.809 1.00 93.44 92 ASP A N 1
ATOM 725 C CA . ASP A 1 92 ? 3.612 12.868 18.045 1.00 93.44 92 ASP A CA 1
ATOM 726 C C . ASP A 1 92 ? 5.082 13.093 17.662 1.00 93.44 92 ASP A C 1
ATOM 728 O O . ASP A 1 92 ? 5.414 14.001 16.901 1.00 93.44 92 ASP A O 1
ATOM 732 N N . ASP A 1 93 ? 5.984 12.250 18.163 1.00 90.50 93 ASP A N 1
ATOM 733 C CA . ASP A 1 93 ? 7.402 12.359 17.850 1.00 90.50 93 ASP A CA 1
ATOM 734 C C . ASP A 1 93 ? 7.679 11.859 16.428 1.00 90.50 93 ASP A C 1
ATOM 736 O O . ASP A 1 93 ? 7.565 10.667 16.104 1.00 90.50 93 ASP A O 1
ATOM 740 N N . GLN A 1 94 ? 8.111 12.780 15.568 1.00 83.81 94 GLN A N 1
ATOM 741 C CA . GLN A 1 94 ? 8.601 12.433 14.245 1.00 83.81 94 GLN A CA 1
ATOM 742 C C . GLN A 1 94 ? 9.936 11.685 14.369 1.00 83.81 94 GLN A C 1
ATOM 744 O O . GLN A 1 94 ? 10.940 12.211 14.852 1.00 83.81 94 GLN A O 1
ATOM 749 N N . ILE A 1 95 ? 9.984 10.446 13.879 1.00 73.00 95 ILE A N 1
ATOM 750 C CA . ILE A 1 95 ? 11.232 9.676 13.855 1.00 73.00 95 ILE A CA 1
ATOM 751 C C . ILE A 1 95 ? 12.216 10.360 12.891 1.00 73.00 95 ILE A C 1
ATOM 753 O O . ILE A 1 95 ? 11.991 10.384 11.681 1.00 73.00 95 ILE A O 1
ATOM 757 N N . GLY A 1 96 ? 13.319 10.895 13.429 1.00 62.53 96 GLY A N 1
ATOM 758 C CA . GLY A 1 96 ? 14.412 11.497 12.653 1.00 62.53 96 GLY A CA 1
ATOM 759 C C . GLY A 1 96 ? 14.624 13.005 12.834 1.00 62.53 96 GLY A C 1
ATOM 760 O O . GLY A 1 96 ? 15.473 13.559 12.140 1.00 62.53 96 GLY A O 1
ATOM 761 N N . SER A 1 97 ? 13.911 13.670 13.749 1.00 53.06 97 SER A N 1
ATOM 762 C CA . SER A 1 97 ? 14.225 15.042 14.176 1.00 53.06 97 SER A CA 1
ATOM 763 C C . SER A 1 97 ? 15.169 15.041 15.390 1.00 53.06 97 SER A C 1
ATOM 765 O O . SER A 1 97 ? 14.728 15.198 16.528 1.00 53.06 97 SER A O 1
ATOM 767 N N . ALA A 1 98 ? 16.466 14.829 15.156 1.00 43.91 98 ALA A N 1
ATOM 768 C CA . ALA A 1 98 ? 17.547 15.096 16.111 1.00 43.91 98 ALA A CA 1
ATOM 769 C C . ALA A 1 98 ? 18.764 15.661 15.371 1.00 43.91 98 ALA A C 1
ATOM 771 O O . ALA A 1 98 ? 19.046 15.162 14.256 1.00 43.91 98 ALA A O 1
#

pLDDT: mean 92.56, std 8.86, range [43.91, 98.62]